Protein AF-A0AAW8F370-F1 (afdb_monomer_lite)

Organism: NCBI:txid58343

Foldseek 3Di:
DVVVVVVVVVVVVVLVVLLVVLVVLVDDPVVSVVLSVVVVVLVVVLVVCVVVVNPPDPDDSVVVVVVSVVVSSVVSNVPDDPDDPPD

pLDDT: mean 80.96, std 12.43, range [43.59, 96.19]

InterPro domains:
  IPR025996 HTH-type transcriptional regulator MT1864/Rv1816-like, C-terminal domain [PF13305] (5-72)
  IPR036271 Tetracyclin repressor-like, C-terminal domain superfamily [SSF48498] (5-76)

Secondary structure (DSSP, 8-state):
-HHHHHHHHHHHHHHHHHHHHHHTTT--HHHHHHHHHHHHHHHHHHHHHHHTTTT-SSS-HHHHHHHHHHHHHHHHHT---------

Radius of gyration: 15.57 Å; chains: 1; bounding box: 32×39×40 Å

Structure (mmCIF, N/CA/C/O backbone):
data_AF-A0AAW8F370-F1
#
_entry.id   AF-A0AAW8F370-F1
#
loop_
_atom_site.group_PDB
_atom_site.id
_atom_site.type_symbol
_atom_site.label_atom_id
_atom_site.label_alt_id
_atom_site.label_comp_id
_atom_site.label_asym_id
_atom_site.label_entity_id
_atom_site.label_seq_id
_atom_site.pdbx_PDB_ins_code
_atom_site.Cartn_x
_atom_site.Cartn_y
_atom_site.Cartn_z
_atom_site.occupancy
_atom_site.B_iso_or_equiv
_atom_site.auth_seq_id
_atom_site.auth_comp_id
_atom_site.auth_asym_id
_atom_site.auth_atom_id
_atom_site.pdbx_PDB_model_num
ATOM 1 N N . MET A 1 1 ? 18.534 23.239 -2.090 1.00 57.34 1 MET A N 1
ATOM 2 C CA . MET A 1 1 ? 17.531 23.918 -1.248 1.00 57.34 1 MET A CA 1
ATOM 3 C C . MET A 1 1 ? 16.214 24.198 -1.958 1.00 57.34 1 MET A C 1
ATOM 5 O O . MET A 1 1 ? 15.210 23.810 -1.394 1.00 57.34 1 MET A O 1
ATOM 9 N N . ALA A 1 2 ? 16.154 24.798 -3.159 1.00 59.94 2 ALA A N 1
ATOM 10 C CA . ALA A 1 2 ? 14.865 24.948 -3.867 1.00 59.94 2 ALA A CA 1
ATOM 11 C C . ALA A 1 2 ? 14.246 23.600 -4.304 1.00 59.94 2 ALA A C 1
ATOM 13 O O . ALA A 1 2 ? 13.052 23.405 -4.129 1.00 59.94 2 ALA A O 1
ATOM 14 N N . GLY A 1 3 ? 15.069 22.653 -4.779 1.00 61.53 3 GLY A N 1
ATOM 15 C CA . GLY A 1 3 ? 14.608 21.298 -5.119 1.00 61.53 3 GLY A CA 1
ATOM 16 C C . GLY A 1 3 ? 14.118 20.494 -3.909 1.00 61.53 3 GLY A C 1
ATOM 17 O O . GLY A 1 3 ? 13.117 19.804 -4.007 1.00 61.53 3 GLY A O 1
ATOM 18 N N . ASP A 1 4 ? 14.749 20.665 -2.741 1.00 68.62 4 ASP A N 1
ATOM 19 C CA . ASP A 1 4 ? 14.370 19.940 -1.517 1.00 68.62 4 ASP A CA 1
ATOM 20 C C . ASP A 1 4 ? 12.975 20.351 -1.007 1.00 68.62 4 ASP A C 1
ATOM 22 O O . ASP A 1 4 ? 12.233 19.538 -0.463 1.00 68.62 4 ASP A O 1
ATOM 26 N N . GLU A 1 5 ? 12.607 21.623 -1.187 1.00 71.00 5 GLU A N 1
ATOM 27 C CA . GLU A 1 5 ? 11.314 22.171 -0.769 1.00 71.00 5 GLU A CA 1
ATOM 28 C C . GLU A 1 5 ? 10.182 21.805 -1.744 1.00 71.00 5 GLU A C 1
ATOM 30 O O . GLU A 1 5 ? 9.050 21.552 -1.325 1.00 71.00 5 GLU A O 1
ATOM 35 N N . GLU A 1 6 ? 10.486 21.733 -3.041 1.00 69.19 6 GLU A N 1
ATOM 36 C CA . GLU A 1 6 ? 9.552 21.274 -4.072 1.00 69.19 6 GLU A CA 1
ATOM 37 C C . GLU A 1 6 ? 9.270 19.768 -3.936 1.00 69.19 6 GLU A C 1
ATOM 39 O O . GLU A 1 6 ? 8.104 19.368 -3.886 1.00 69.19 6 GLU A O 1
ATOM 44 N N . ASP A 1 7 ? 10.307 18.949 -3.734 1.00 63.22 7 ASP A N 1
ATOM 45 C CA . ASP A 1 7 ? 10.176 17.506 -3.484 1.00 63.22 7 ASP A CA 1
ATOM 46 C C . ASP A 1 7 ? 9.380 17.209 -2.205 1.00 63.22 7 ASP A C 1
ATOM 48 O O . ASP A 1 7 ? 8.557 16.282 -2.160 1.00 63.22 7 ASP A O 1
ATOM 52 N N . ARG A 1 8 ? 9.586 18.019 -1.156 1.00 68.25 8 ARG A N 1
ATOM 53 C CA . ARG A 1 8 ? 8.825 17.928 0.095 1.00 68.25 8 ARG A CA 1
ATOM 54 C C . ARG A 1 8 ? 7.347 18.238 -0.134 1.00 68.25 8 ARG A C 1
ATOM 56 O O . ARG A 1 8 ? 6.501 17.469 0.316 1.00 68.25 8 ARG A O 1
ATOM 63 N N . ARG A 1 9 ? 7.031 19.301 -0.880 1.00 67.75 9 ARG A N 1
ATOM 64 C CA . ARG A 1 9 ? 5.646 19.667 -1.217 1.00 67.75 9 ARG A CA 1
ATOM 65 C C . ARG A 1 9 ? 4.935 18.593 -2.034 1.00 67.75 9 ARG A C 1
ATOM 67 O O . ARG A 1 9 ? 3.822 18.221 -1.679 1.00 67.75 9 ARG A O 1
ATOM 74 N N . VAL A 1 10 ? 5.573 18.070 -3.081 1.00 70.94 10 VAL A N 1
ATOM 75 C CA . VAL A 1 10 ? 4.997 16.995 -3.912 1.00 70.94 10 VAL A CA 1
ATOM 76 C C . VAL A 1 10 ? 4.747 15.742 -3.069 1.00 70.94 10 VAL A C 1
ATOM 78 O O . VAL A 1 10 ? 3.701 15.099 -3.175 1.00 70.94 10 VAL A O 1
ATOM 81 N N . SER A 1 11 ? 5.681 15.421 -2.171 1.00 71.62 11 SER A N 1
ATOM 82 C CA . SER A 1 11 ? 5.534 14.304 -1.238 1.00 71.62 11 SER A CA 1
ATOM 83 C C . SER A 1 11 ? 4.391 14.493 -0.240 1.00 71.62 11 SER A C 1
ATOM 85 O O . SER A 1 11 ? 3.732 13.509 0.099 1.00 71.62 11 SER A O 1
ATOM 87 N N . GLU A 1 12 ? 4.176 15.717 0.246 1.00 75.00 12 GLU A N 1
ATOM 88 C CA . GLU A 1 12 ? 3.102 16.075 1.182 1.00 75.00 12 GLU A CA 1
ATOM 89 C C . GLU A 1 12 ? 1.730 16.061 0.512 1.00 75.00 12 GLU A C 1
ATOM 91 O O . GLU A 1 12 ? 0.786 15.509 1.071 1.00 75.00 12 GLU A O 1
ATOM 96 N N . GLU A 1 13 ? 1.624 16.586 -0.706 1.00 75.19 13 GLU A N 1
ATOM 97 C CA . GLU A 1 13 ? 0.376 16.615 -1.470 1.00 75.19 13 GLU A CA 1
ATOM 98 C C . GLU A 1 13 ? -0.096 15.193 -1.813 1.00 75.19 13 GLU A C 1
ATOM 100 O O . GLU A 1 13 ? -1.258 14.842 -1.601 1.00 75.19 13 GLU A O 1
ATOM 105 N N . ALA A 1 14 ? 0.832 14.320 -2.218 1.00 73.62 14 ALA A N 1
ATOM 106 C CA . ALA A 1 14 ? 0.550 12.900 -2.417 1.00 73.62 14 ALA A CA 1
ATOM 107 C C . ALA A 1 14 ? 0.130 12.194 -1.115 1.00 73.62 14 ALA A C 1
ATOM 109 O O . ALA A 1 14 ? -0.719 11.300 -1.138 1.00 73.62 14 ALA A O 1
ATOM 110 N N . LEU A 1 15 ? 0.707 12.589 0.027 1.00 74.50 15 LEU A N 1
ATOM 111 C CA . LEU A 1 15 ? 0.311 12.067 1.335 1.00 74.50 15 LEU A CA 1
ATOM 112 C C . LEU A 1 15 ? -1.109 12.509 1.701 1.00 74.50 15 LEU A C 1
ATOM 114 O O . LEU A 1 15 ? -1.874 11.708 2.229 1.00 74.50 15 LEU A O 1
ATOM 118 N N . GLN A 1 16 ? -1.465 13.759 1.406 1.00 77.19 16 GLN A N 1
ATOM 119 C CA . GLN A 1 16 ? -2.789 14.293 1.701 1.00 77.19 16 GLN A CA 1
ATOM 120 C C . GLN A 1 16 ? -3.869 13.585 0.881 1.00 77.19 16 GLN A C 1
ATOM 122 O O . GLN A 1 16 ? -4.853 13.127 1.452 1.00 77.19 16 GLN A O 1
ATOM 127 N N . VAL A 1 17 ? -3.641 13.377 -0.420 1.00 79.56 17 VAL A N 1
ATOM 128 C CA . VAL A 1 17 ? -4.550 12.586 -1.271 1.00 79.56 17 VAL A CA 1
ATOM 129 C C . VAL A 1 17 ? -4.743 11.172 -0.709 1.00 79.56 17 VAL A C 1
ATOM 131 O O . VAL A 1 17 ? -5.854 10.644 -0.705 1.00 79.56 17 VAL A O 1
ATOM 134 N N . LEU A 1 18 ? -3.675 10.560 -0.191 1.00 76.25 18 LEU A N 1
ATOM 135 C CA . LEU A 1 18 ? -3.740 9.247 0.448 1.00 76.25 18 LEU A CA 1
ATOM 136 C C . LEU A 1 18 ? -4.625 9.256 1.702 1.00 76.25 18 LEU A C 1
ATOM 138 O O . LEU A 1 18 ? -5.444 8.356 1.889 1.00 76.25 18 LEU A O 1
ATOM 142 N N . LEU A 1 19 ? -4.449 10.263 2.560 1.00 74.38 19 LEU A N 1
ATOM 143 C CA . LEU A 1 19 ? -5.224 10.436 3.788 1.00 74.38 19 LEU A CA 1
ATOM 144 C C . LEU A 1 19 ? -6.703 10.688 3.482 1.00 74.38 19 LEU A C 1
ATOM 146 O O . LEU A 1 19 ? -7.560 10.108 4.145 1.00 74.38 19 LEU A O 1
ATOM 150 N N . ASP A 1 20 ? -7.003 11.467 2.444 1.00 77.56 20 ASP A N 1
ATOM 151 C CA . ASP A 1 20 ? -8.373 11.753 2.015 1.00 77.56 20 ASP A CA 1
ATOM 152 C C . ASP A 1 20 ? -9.083 10.485 1.508 1.00 77.56 20 ASP A C 1
ATOM 154 O O . ASP A 1 20 ? -10.243 10.237 1.843 1.00 77.56 20 ASP A O 1
ATOM 158 N N . VAL A 1 21 ? -8.378 9.624 0.761 1.00 77.56 21 VAL A N 1
ATOM 159 C CA . VAL A 1 21 ? -8.900 8.308 0.350 1.00 77.56 21 VAL A CA 1
ATOM 160 C C . VAL A 1 21 ? -9.155 7.416 1.568 1.00 77.56 21 VAL A C 1
ATOM 162 O O . VAL A 1 21 ? -10.188 6.748 1.635 1.00 77.56 21 VAL A O 1
ATOM 165 N N . LEU A 1 22 ? -8.248 7.420 2.549 1.00 77.25 22 LEU A N 1
ATOM 166 C CA . LEU A 1 22 ? -8.379 6.630 3.778 1.00 77.25 22 LEU A CA 1
ATOM 167 C C . LEU A 1 22 ? -9.503 7.124 4.698 1.00 77.25 22 LEU A C 1
ATOM 169 O O . LEU A 1 22 ? -10.146 6.305 5.356 1.00 77.25 22 LEU A O 1
ATOM 173 N N . ALA A 1 23 ? -9.801 8.425 4.704 1.00 73.94 23 ALA A N 1
ATOM 174 C CA . ALA A 1 23 ? -10.926 8.990 5.448 1.00 73.94 23 ALA A CA 1
ATOM 175 C C . ALA A 1 23 ? -12.276 8.388 5.007 1.00 73.94 23 ALA A C 1
ATOM 177 O O . ALA A 1 23 ? -13.180 8.222 5.826 1.00 73.94 23 ALA A O 1
ATOM 178 N N . GLY A 1 24 ? -12.395 7.969 3.740 1.00 76.56 24 GLY A N 1
ATOM 179 C CA . GLY A 1 24 ? -13.577 7.282 3.210 1.00 76.56 24 GLY A CA 1
ATOM 180 C C . GLY A 1 24 ? -13.834 5.885 3.795 1.00 76.56 24 GLY A C 1
ATOM 181 O O . GLY A 1 24 ? -14.932 5.357 3.630 1.00 76.56 24 GLY A O 1
ATOM 182 N N . PHE A 1 25 ? -12.862 5.292 4.497 1.00 76.12 25 PHE A N 1
ATOM 183 C CA . PHE A 1 25 ? -12.991 3.963 5.108 1.00 76.12 25 PHE A CA 1
ATOM 184 C C . PHE A 1 25 ? -13.559 3.985 6.535 1.00 76.12 25 PHE A C 1
ATOM 186 O O . PHE A 1 25 ? -13.805 2.919 7.093 1.00 76.12 25 PHE A O 1
ATOM 193 N N . GLY A 1 26 ? -13.774 5.164 7.137 1.00 73.38 26 GLY A N 1
ATOM 194 C CA . GLY A 1 26 ? -14.299 5.268 8.506 1.00 73.38 26 GLY A CA 1
ATOM 195 C C . GLY A 1 26 ? -13.370 4.667 9.569 1.00 73.38 26 GLY A C 1
ATOM 196 O O . GLY A 1 26 ? -13.838 4.160 10.586 1.00 73.38 26 GLY A O 1
ATOM 197 N N . LEU A 1 27 ? -12.058 4.682 9.313 1.00 76.38 27 LEU A N 1
ATOM 198 C CA . LEU A 1 27 ? -11.045 4.132 10.212 1.00 76.38 27 LEU A CA 1
ATOM 199 C C . LEU A 1 27 ? -10.967 4.948 11.518 1.00 76.38 27 LEU A C 1
ATOM 201 O O . LEU A 1 27 ? -11.043 6.175 11.461 1.00 76.38 27 LEU A O 1
ATOM 205 N N . PRO A 1 28 ? -10.742 4.310 12.684 1.00 75.06 28 PRO A N 1
ATOM 206 C CA . PRO A 1 28 ? -10.394 5.026 13.913 1.00 75.06 28 PRO A CA 1
ATOM 207 C C . PRO A 1 28 ? -9.122 5.873 13.730 1.00 75.06 28 PRO A C 1
ATOM 209 O O . PRO A 1 28 ? -8.197 5.424 13.054 1.00 75.06 28 PRO A O 1
ATOM 212 N N . ASP A 1 29 ? -9.021 7.040 14.379 1.00 70.88 29 ASP A N 1
ATOM 213 C CA . ASP A 1 29 ? -7.906 7.998 14.205 1.00 70.88 29 ASP A CA 1
ATOM 214 C C . ASP A 1 29 ? -6.507 7.358 14.287 1.00 70.88 29 ASP A C 1
ATOM 216 O O . ASP A 1 29 ? -5.638 7.636 13.459 1.00 70.88 29 ASP A O 1
ATOM 220 N N . ALA A 1 30 ? -6.289 6.445 15.240 1.00 69.75 30 ALA A N 1
ATOM 221 C CA . ALA A 1 30 ? -5.011 5.745 15.401 1.00 69.75 30 ALA A CA 1
ATOM 222 C C . ALA A 1 30 ? -4.645 4.876 14.179 1.00 69.75 30 ALA A C 1
ATOM 224 O O . ALA A 1 30 ? -3.477 4.767 13.813 1.00 69.75 30 ALA A O 1
ATOM 225 N N . ARG A 1 31 ? -5.646 4.311 13.494 1.00 77.81 31 ARG A N 1
ATOM 226 C CA . ARG A 1 31 ? -5.475 3.431 12.329 1.00 77.81 31 ARG A CA 1
ATOM 227 C C . ARG A 1 31 ? -5.280 4.199 11.026 1.00 77.81 31 ARG A C 1
ATOM 229 O O . ARG A 1 31 ? -4.779 3.610 10.069 1.00 77.81 31 ARG A O 1
ATOM 236 N N . VAL A 1 32 ? -5.640 5.482 10.964 1.00 81.50 32 VAL A N 1
ATOM 237 C CA . VAL A 1 32 ? -5.453 6.309 9.758 1.00 81.50 32 VAL A CA 1
ATOM 238 C C . VAL A 1 32 ? -3.968 6.428 9.419 1.00 81.50 32 VAL A C 1
ATOM 240 O O . VAL A 1 32 ? -3.570 6.186 8.278 1.00 81.50 32 VAL A O 1
ATOM 243 N N . VAL A 1 33 ? -3.133 6.728 10.417 1.00 82.44 33 VAL A N 1
ATOM 244 C CA . VAL A 1 33 ? -1.683 6.882 10.226 1.00 82.44 33 VAL A CA 1
ATOM 245 C C . VAL A 1 33 ? -1.036 5.559 9.819 1.00 82.44 33 VAL A C 1
ATOM 247 O O . VAL A 1 33 ? -0.240 5.536 8.879 1.00 82.44 33 VAL A O 1
ATOM 250 N N . ASP A 1 34 ? -1.394 4.455 10.473 1.00 85.69 34 ASP A N 1
ATOM 251 C CA . ASP A 1 34 ? -0.852 3.133 10.144 1.00 85.69 34 ASP A CA 1
ATOM 252 C C . ASP A 1 34 ? -1.275 2.669 8.748 1.00 85.69 34 ASP A C 1
ATOM 254 O O . ASP A 1 34 ? -0.453 2.155 7.986 1.00 85.69 34 ASP A O 1
ATOM 258 N N . SER A 1 35 ? -2.525 2.930 8.363 1.00 86.12 35 SER A N 1
ATOM 259 C CA . SER A 1 35 ? -3.033 2.612 7.024 1.00 86.12 35 SER A CA 1
ATOM 260 C C . SER A 1 35 ? -2.336 3.449 5.948 1.00 86.12 35 SER A C 1
ATOM 262 O O . SER A 1 35 ? -1.940 2.917 4.909 1.00 86.12 35 SER A O 1
ATOM 264 N N . ALA A 1 36 ? -2.091 4.737 6.218 1.00 85.06 36 ALA A N 1
ATOM 265 C CA . ALA A 1 36 ? -1.335 5.614 5.326 1.00 85.06 36 ALA A CA 1
ATOM 266 C C . ALA A 1 36 ? 0.113 5.139 5.160 1.00 85.06 36 ALA A C 1
ATOM 268 O O . ALA A 1 36 ? 0.621 5.070 4.038 1.00 85.06 36 ALA A O 1
ATOM 269 N N . ARG A 1 37 ? 0.770 4.752 6.260 1.00 87.00 37 ARG A N 1
ATOM 270 C CA . ARG A 1 37 ? 2.124 4.180 6.230 1.00 87.00 37 ARG A CA 1
ATOM 271 C C . ARG A 1 37 ? 2.162 2.890 5.415 1.00 87.00 37 ARG A C 1
ATOM 273 O O . ARG A 1 37 ? 2.999 2.779 4.522 1.00 87.00 37 ARG A O 1
ATOM 280 N N . ALA A 1 38 ? 1.237 1.962 5.662 1.00 89.88 38 ALA A N 1
ATOM 281 C CA . ALA A 1 38 ? 1.159 0.691 4.945 1.00 89.88 38 ALA A CA 1
ATOM 282 C C . ALA A 1 38 ? 0.961 0.893 3.435 1.00 89.88 38 ALA A C 1
ATOM 284 O O . ALA A 1 38 ? 1.724 0.351 2.633 1.00 89.88 38 ALA A O 1
ATOM 285 N N . MET A 1 39 ? -0.012 1.723 3.048 1.00 89.81 39 MET A N 1
ATOM 286 C CA . MET A 1 39 ? -0.294 2.031 1.646 1.00 89.81 39 MET A CA 1
ATOM 287 C C . MET A 1 39 ? 0.912 2.695 0.965 1.00 89.81 39 MET A C 1
ATOM 289 O O . MET A 1 39 ? 1.322 2.267 -0.115 1.00 89.81 39 MET A O 1
ATOM 293 N N . ARG A 1 40 ? 1.545 3.689 1.606 1.00 87.81 40 ARG A N 1
ATOM 294 C CA . ARG A 1 40 ? 2.729 4.370 1.055 1.00 87.81 40 ARG A CA 1
ATOM 295 C C . ARG A 1 40 ? 3.900 3.411 0.855 1.00 87.81 40 ARG A C 1
ATOM 297 O O . ARG A 1 40 ? 4.516 3.428 -0.208 1.00 87.81 40 ARG A O 1
A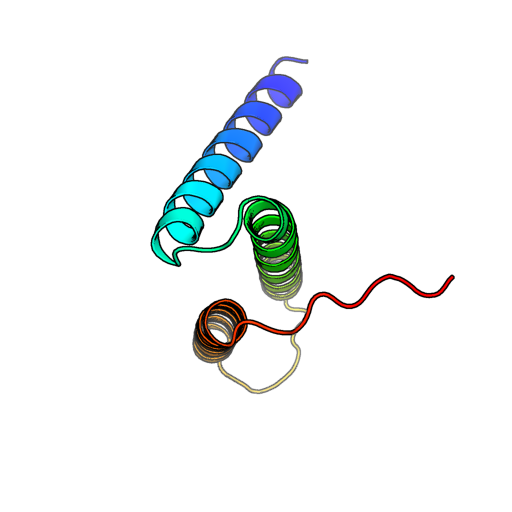TOM 304 N N . SER A 1 41 ? 4.204 2.579 1.851 1.00 92.31 41 SER A N 1
ATOM 305 C CA . SER A 1 41 ? 5.281 1.588 1.767 1.00 92.31 41 SER A CA 1
ATOM 306 C C . SER A 1 41 ? 5.035 0.576 0.650 1.00 92.31 41 SER A C 1
ATOM 308 O O . SER A 1 41 ? 5.951 0.283 -0.119 1.00 92.31 41 SER A O 1
ATOM 310 N N . ALA A 1 42 ? 3.801 0.084 0.527 1.00 94.12 42 ALA A N 1
ATOM 311 C CA . ALA A 1 42 ? 3.411 -0.855 -0.514 1.00 94.12 42 ALA A CA 1
ATOM 312 C C . ALA A 1 42 ? 3.555 -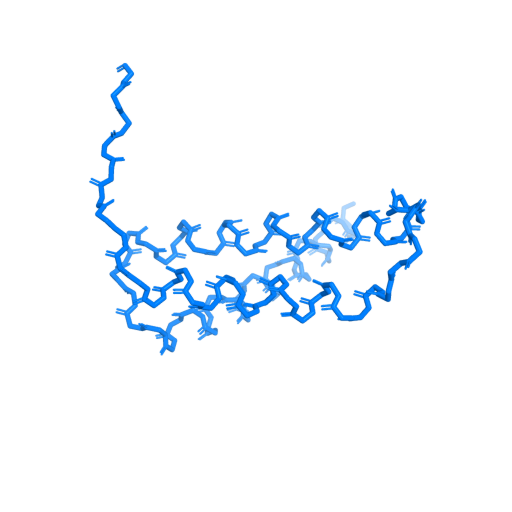0.254 -1.922 1.00 94.12 42 ALA A C 1
ATOM 314 O O . ALA A 1 42 ? 4.206 -0.853 -2.779 1.00 94.12 42 ALA A O 1
ATOM 315 N N . LEU A 1 43 ? 3.009 0.946 -2.148 1.00 91.19 43 LEU A N 1
ATOM 316 C CA . LEU A 1 43 ? 3.099 1.648 -3.433 1.00 91.19 43 LEU A CA 1
ATOM 317 C C . LEU A 1 43 ? 4.545 1.982 -3.802 1.00 91.19 43 LEU A C 1
ATOM 319 O O . LEU A 1 43 ? 4.970 1.720 -4.925 1.00 91.19 43 LEU A O 1
ATOM 323 N N . HIS A 1 44 ? 5.317 2.517 -2.852 1.00 89.88 44 HIS A N 1
ATOM 324 C CA . HIS A 1 44 ? 6.720 2.849 -3.078 1.00 89.88 44 HIS A CA 1
ATOM 325 C C . HIS A 1 44 ? 7.541 1.608 -3.444 1.00 89.88 44 HIS A C 1
ATOM 327 O O . HIS A 1 44 ? 8.300 1.639 -4.414 1.00 89.88 44 HIS A O 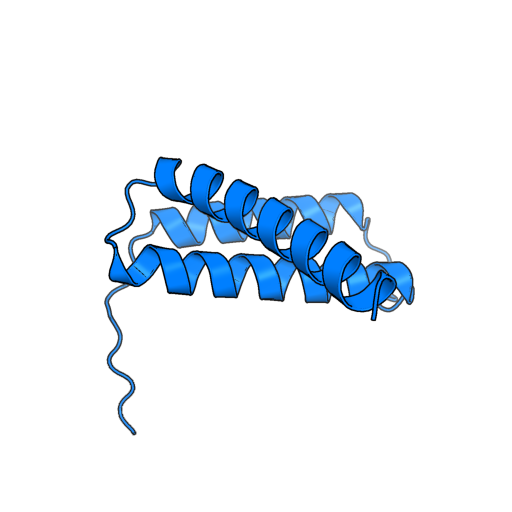1
ATOM 333 N N . GLY A 1 45 ? 7.360 0.502 -2.714 1.00 92.44 45 GLY A N 1
ATOM 334 C CA . GLY A 1 45 ? 8.018 -0.766 -3.023 1.00 92.44 45 GLY A CA 1
ATOM 335 C C . GLY A 1 45 ? 7.627 -1.301 -4.401 1.00 92.44 45 GLY A C 1
ATOM 336 O O . GLY A 1 45 ? 8.499 -1.704 -5.167 1.00 92.44 45 GLY A O 1
ATOM 337 N N . PHE A 1 46 ? 6.339 -1.240 -4.750 1.00 94.81 46 PHE A N 1
ATOM 338 C CA . PHE A 1 46 ? 5.848 -1.702 -6.047 1.00 94.81 46 PHE A CA 1
ATOM 339 C C . PHE A 1 46 ? 6.442 -0.897 -7.211 1.00 94.81 46 PHE A C 1
ATOM 341 O O . PHE A 1 46 ? 7.022 -1.485 -8.120 1.00 94.81 46 PHE A O 1
ATOM 348 N N . VAL A 1 47 ? 6.368 0.437 -7.154 1.00 90.19 47 VAL A N 1
ATOM 349 C CA . VAL A 1 47 ? 6.898 1.332 -8.199 1.00 90.19 47 VAL A CA 1
ATOM 350 C C . VAL A 1 47 ? 8.421 1.223 -8.312 1.00 90.19 47 VAL A C 1
ATOM 352 O O . VAL A 1 47 ? 8.961 1.239 -9.415 1.00 90.19 47 VAL A O 1
ATOM 355 N N . THR A 1 48 ? 9.131 1.058 -7.191 1.00 92.69 48 THR A N 1
ATOM 356 C CA . THR A 1 48 ? 10.590 0.855 -7.200 1.00 92.69 48 THR A CA 1
ATOM 357 C C . THR A 1 48 ? 10.964 -0.452 -7.905 1.00 92.69 48 THR A C 1
ATOM 359 O O . THR A 1 48 ? 11.897 -0.482 -8.712 1.00 92.69 48 THR A O 1
ATOM 362 N N . LEU A 1 49 ? 10.223 -1.534 -7.645 1.00 94.38 49 LEU A N 1
ATOM 363 C CA . LEU A 1 49 ? 10.420 -2.814 -8.328 1.00 94.38 49 LEU A CA 1
ATOM 364 C C . LEU A 1 49 ? 10.051 -2.724 -9.811 1.00 94.38 49 LEU A C 1
ATOM 366 O O . LEU A 1 49 ? 10.781 -3.248 -10.644 1.00 94.38 49 LEU A O 1
ATOM 370 N N . GLU A 1 50 ? 8.975 -2.030 -10.168 1.00 92.44 50 GLU A N 1
ATOM 371 C CA . GLU A 1 50 ? 8.588 -1.822 -11.566 1.00 92.44 50 GLU A CA 1
ATOM 372 C C . GLU A 1 50 ? 9.649 -1.025 -12.341 1.00 92.44 50 GLU A C 1
ATOM 374 O O . GLU A 1 50 ? 10.133 -1.481 -13.378 1.00 92.44 50 GLU A O 1
ATOM 379 N N . GLY A 1 51 ? 10.077 0.123 -11.808 1.00 91.25 51 GLY A N 1
ATOM 380 C CA . GLY A 1 51 ? 11.034 1.022 -12.461 1.00 91.25 51 GLY A CA 1
ATOM 381 C C . GLY A 1 51 ? 12.437 0.431 -12.623 1.00 91.25 51 GLY A C 1
ATOM 382 O O . GLY A 1 51 ? 13.170 0.813 -13.533 1.00 91.25 51 GLY A O 1
ATOM 383 N N . THR A 1 52 ? 12.806 -0.537 -11.782 1.00 94.00 52 THR A N 1
ATOM 384 C CA . THR A 1 52 ? 14.068 -1.291 -11.898 1.00 94.00 52 THR A CA 1
ATOM 385 C C . THR A 1 52 ? 13.920 -2.589 -12.695 1.00 94.00 52 THR A C 1
ATOM 387 O O . THR A 1 52 ? 14.872 -3.364 -12.795 1.00 94.00 52 THR A O 1
ATOM 390 N N . ASN A 1 53 ? 12.737 -2.843 -13.270 1.00 89.75 53 ASN A N 1
ATOM 391 C CA . ASN A 1 53 ? 12.365 -4.111 -13.896 1.00 89.75 53 ASN A CA 1
ATOM 392 C C . ASN A 1 53 ? 12.584 -5.320 -12.957 1.00 89.75 53 ASN A C 1
ATOM 394 O O . ASN A 1 53 ? 12.883 -6.423 -13.401 1.00 89.75 53 ASN A O 1
ATOM 398 N N . GLY A 1 54 ? 12.464 -5.131 -11.643 1.00 91.69 54 GLY A N 1
ATOM 399 C CA . GLY A 1 54 ? 12.831 -6.087 -10.597 1.00 91.69 54 GLY A CA 1
ATOM 400 C C . GLY A 1 54 ? 11.868 -7.261 -10.396 1.00 91.69 54 GLY A C 1
ATOM 401 O O . GLY A 1 54 ? 12.221 -8.204 -9.694 1.00 91.69 54 GLY A O 1
ATOM 402 N N . PHE A 1 55 ? 10.674 -7.256 -11.005 1.00 93.31 55 PHE A N 1
ATOM 403 C CA . PHE A 1 55 ? 9.707 -8.348 -10.822 1.00 93.31 55 PHE A CA 1
ATOM 404 C C . PHE A 1 55 ? 10.143 -9.667 -11.461 1.00 93.31 55 PHE A C 1
ATOM 406 O O . PHE A 1 55 ? 9.868 -10.714 -10.886 1.00 93.31 55 PHE A O 1
ATOM 413 N N . GLN A 1 56 ? 10.817 -9.630 -12.620 1.00 89.31 56 GLN A N 1
ATOM 414 C CA . GLN A 1 56 ? 11.486 -10.781 -13.261 1.00 89.31 56 GLN A CA 1
ATOM 415 C C . GLN A 1 56 ? 10.650 -12.085 -13.351 1.00 89.31 56 GLN A C 1
ATOM 417 O O . GLN A 1 56 ? 11.189 -13.184 -13.462 1.00 89.31 56 GLN A O 1
ATOM 422 N N . MET A 1 57 ? 9.319 -11.974 -13.330 1.00 89.81 57 MET A N 1
ATOM 423 C CA . MET A 1 57 ? 8.361 -13.078 -13.404 1.00 89.81 57 MET A CA 1
ATOM 424 C C . MET A 1 57 ? 7.449 -12.872 -14.621 1.00 89.81 57 MET A C 1
ATOM 426 O O . MET A 1 57 ? 7.098 -11.731 -14.922 1.00 89.81 57 MET A O 1
ATOM 430 N N . PRO A 1 58 ? 7.006 -13.943 -15.310 1.00 88.75 58 PRO A N 1
ATOM 431 C CA . PRO A 1 58 ? 6.153 -13.850 -16.496 1.00 88.75 58 PRO A CA 1
ATOM 432 C C . PRO A 1 58 ? 4.688 -13.593 -16.106 1.00 88.75 58 PRO A C 1
ATOM 434 O O . PRO A 1 58 ? 3.793 -14.397 -16.376 1.00 88.75 58 PRO A O 1
ATOM 437 N N . ARG A 1 59 ? 4.438 -12.487 -15.406 1.00 90.88 59 ARG A N 1
ATOM 438 C CA . ARG A 1 59 ? 3.110 -12.050 -14.977 1.00 90.88 59 ARG A CA 1
ATOM 439 C C . ARG A 1 59 ? 2.934 -10.580 -15.324 1.00 90.88 59 ARG A C 1
ATOM 441 O O . ARG A 1 59 ? 3.856 -9.790 -15.179 1.00 90.88 59 ARG A O 1
ATOM 448 N N . ASP A 1 60 ? 1.729 -10.235 -15.754 1.00 94.19 60 ASP A N 1
ATOM 449 C CA . ASP A 1 60 ? 1.359 -8.856 -16.040 1.00 94.19 60 ASP A CA 1
ATOM 450 C C . ASP A 1 60 ? 1.491 -7.961 -14.791 1.00 94.19 60 ASP A C 1
ATOM 452 O O . ASP A 1 60 ? 0.968 -8.281 -13.710 1.00 94.19 60 ASP A O 1
ATOM 456 N N . VAL A 1 61 ? 2.221 -6.854 -14.942 1.00 94.38 61 VAL A N 1
ATOM 457 C CA . VAL A 1 61 ? 2.531 -5.922 -13.847 1.00 94.38 61 VAL A CA 1
ATOM 458 C C . VAL A 1 61 ? 1.285 -5.139 -13.452 1.00 94.38 61 VAL A C 1
ATOM 460 O O . VAL A 1 61 ? 0.969 -5.065 -12.266 1.00 94.38 61 VAL A O 1
ATOM 463 N N . THR A 1 62 ? 0.502 -4.664 -14.423 1.00 93.06 62 THR A N 1
ATOM 464 C CA . THR A 1 62 ? -0.757 -3.946 -14.178 1.00 93.06 62 THR A CA 1
ATOM 465 C C . THR A 1 62 ? -1.735 -4.784 -13.354 1.00 93.06 62 THR A C 1
ATOM 467 O O . THR A 1 62 ? -2.298 -4.311 -12.367 1.00 93.06 62 THR A O 1
ATOM 470 N N . ARG A 1 63 ? -1.882 -6.073 -13.668 1.00 95.56 63 ARG A N 1
ATOM 471 C CA . ARG A 1 63 ? -2.686 -7.010 -12.873 1.00 95.56 63 ARG A CA 1
ATOM 472 C C . ARG A 1 63 ? -2.177 -7.139 -11.439 1.00 95.56 63 ARG A C 1
ATOM 474 O O . ARG A 1 63 ? -2.975 -7.276 -10.515 1.00 95.56 63 ARG A O 1
ATOM 481 N N . SER A 1 64 ? -0.862 -7.150 -11.252 1.00 95.62 64 SER A N 1
ATOM 482 C CA . SER A 1 64 ? -0.246 -7.263 -9.926 1.00 95.62 64 SER A CA 1
ATOM 483 C C . SER A 1 64 ? -0.441 -5.982 -9.110 1.00 95.62 64 SER A 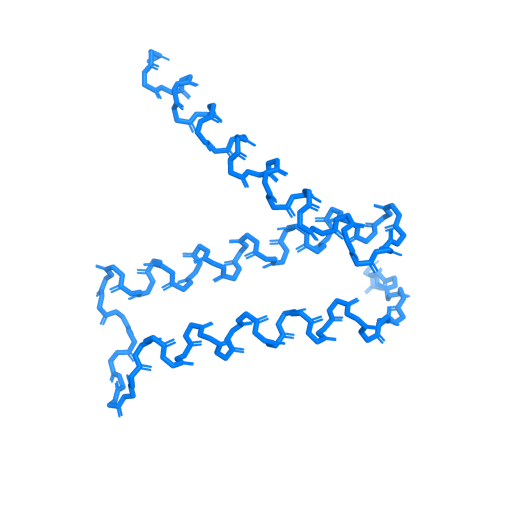C 1
ATOM 485 O O . SER A 1 64 ? -0.654 -6.061 -7.902 1.00 95.62 64 SER A O 1
ATOM 487 N N . PHE A 1 65 ? -0.474 -4.825 -9.775 1.00 94.38 65 PHE A N 1
ATOM 488 C CA . PHE A 1 65 ? -0.821 -3.546 -9.164 1.00 94.38 65 PHE A CA 1
ATOM 489 C C . PHE A 1 65 ? -2.281 -3.518 -8.693 1.00 94.38 65 PHE A C 1
ATOM 491 O O . PHE A 1 65 ? -2.541 -3.203 -7.535 1.00 94.38 65 PHE A O 1
ATOM 498 N N . HIS A 1 66 ? -3.234 -3.935 -9.535 1.00 94.75 66 HIS A N 1
ATOM 499 C CA . HIS A 1 66 ? -4.640 -4.045 -9.121 1.00 94.75 66 HIS A CA 1
ATOM 500 C C . HIS A 1 66 ? -4.814 -4.989 -7.928 1.00 94.75 66 HIS A C 1
ATOM 502 O O . HIS A 1 66 ? -5.468 -4.633 -6.953 1.00 94.75 66 HIS A O 1
ATOM 508 N N . PHE A 1 67 ? -4.148 -6.147 -7.958 1.00 96.19 67 PHE A N 1
ATOM 509 C CA . PHE A 1 67 ? -4.168 -7.086 -6.837 1.00 96.19 67 PHE A CA 1
ATOM 510 C C . PHE A 1 67 ? -3.638 -6.465 -5.533 1.00 96.19 67 PHE A C 1
ATOM 512 O O . PHE A 1 67 ? -4.211 -6.707 -4.471 1.00 96.19 67 PHE A O 1
ATOM 519 N N . LEU A 1 68 ? -2.572 -5.657 -5.597 1.00 95.62 68 LEU A N 1
ATOM 520 C CA . LEU A 1 68 ? -2.043 -4.939 -4.434 1.00 95.62 68 LEU A CA 1
ATOM 521 C C . LEU A 1 68 ? -3.090 -3.985 -3.843 1.00 95.62 68 LEU A C 1
ATOM 523 O O . LEU A 1 68 ? -3.334 -4.020 -2.637 1.00 95.62 68 LEU A O 1
ATOM 527 N N . ILE A 1 69 ? -3.715 -3.165 -4.692 1.00 91.75 69 ILE A N 1
ATOM 528 C CA . ILE A 1 69 ? -4.726 -2.184 -4.278 1.00 91.75 69 ILE A CA 1
ATOM 529 C C . ILE A 1 69 ? -5.938 -2.879 -3.654 1.00 91.75 69 ILE A C 1
ATOM 531 O O . ILE A 1 69 ? -6.316 -2.541 -2.533 1.00 91.75 69 ILE A O 1
ATOM 535 N N . ASP A 1 70 ? -6.497 -3.888 -4.324 1.00 93.31 70 ASP A N 1
ATOM 536 C CA . ASP A 1 70 ? -7.666 -4.623 -3.828 1.00 93.31 70 ASP A CA 1
ATOM 537 C C . ASP A 1 70 ? -7.379 -5.288 -2.472 1.00 93.31 70 ASP A C 1
ATOM 539 O O . ASP A 1 70 ? -8.219 -5.276 -1.570 1.00 93.31 70 ASP A O 1
ATOM 543 N N . THR A 1 71 ? -6.164 -5.819 -2.296 1.00 94.81 71 THR A N 1
ATOM 544 C CA . THR A 1 71 ? -5.733 -6.441 -1.035 1.00 94.81 71 THR A CA 1
ATOM 545 C C . THR A 1 71 ? -5.646 -5.421 0.101 1.00 94.81 71 THR A C 1
ATOM 547 O O . THR A 1 71 ? -6.086 -5.707 1.216 1.00 94.81 71 THR A O 1
ATOM 550 N N . LEU A 1 72 ? -5.108 -4.227 -0.163 1.00 91.31 72 LEU A N 1
ATOM 551 C CA . LEU A 1 72 ? -5.016 -3.156 0.835 1.00 91.31 72 LEU A CA 1
ATOM 552 C C . LEU A 1 72 ? -6.403 -2.640 1.230 1.00 91.31 72 LEU A C 1
ATOM 554 O O . LEU A 1 72 ? -6.689 -2.525 2.419 1.00 91.31 72 LEU A O 1
ATOM 558 N N . ILE A 1 73 ? -7.283 -2.414 0.251 1.00 88.19 73 ILE A N 1
ATOM 559 C CA . ILE A 1 73 ? -8.678 -2.002 0.474 1.00 88.19 73 ILE A CA 1
ATOM 560 C C . ILE A 1 73 ? -9.400 -3.019 1.365 1.00 88.19 73 ILE A C 1
ATOM 562 O O . ILE A 1 73 ? -9.984 -2.639 2.381 1.00 88.19 73 ILE A O 1
ATOM 566 N N . ALA A 1 74 ? -9.320 -4.308 1.025 1.00 89.88 74 ALA A N 1
ATOM 567 C CA . ALA A 1 74 ? -9.931 -5.367 1.824 1.00 89.88 74 ALA A CA 1
ATOM 568 C C . ALA A 1 74 ? -9.339 -5.428 3.244 1.00 89.88 74 ALA A C 1
ATOM 570 O O . ALA A 1 74 ? -10.076 -5.584 4.218 1.00 89.88 74 ALA A O 1
ATOM 571 N N . GLY A 1 75 ? -8.020 -5.259 3.379 1.00 89.19 75 GLY A N 1
ATOM 572 C CA . GLY A 1 75 ? -7.336 -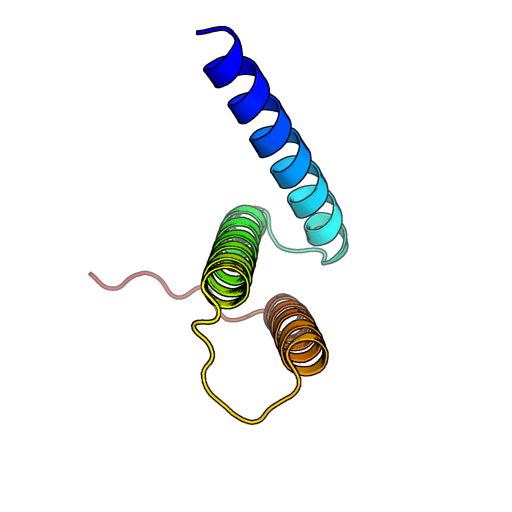5.229 4.673 1.00 89.19 75 GLY A CA 1
ATOM 573 C C . GLY A 1 75 ? -7.776 -4.066 5.566 1.00 89.19 75 GLY A C 1
ATOM 574 O O . GLY A 1 75 ? -7.990 -4.265 6.761 1.00 89.19 75 GLY A O 1
ATOM 575 N N . PHE A 1 76 ? -7.968 -2.872 4.998 1.00 86.88 76 PHE A N 1
ATOM 576 C CA . PHE A 1 76 ? -8.457 -1.707 5.743 1.00 86.88 76 PHE A CA 1
ATOM 577 C C . PHE A 1 76 ? -9.915 -1.867 6.192 1.00 86.88 76 PHE A C 1
ATOM 579 O O . PHE A 1 76 ? -10.267 -1.404 7.274 1.00 86.88 76 PHE A O 1
ATOM 586 N N . GLN A 1 77 ? -10.739 -2.576 5.415 1.00 84.94 77 GLN A N 1
ATOM 587 C CA . GLN A 1 77 ? -12.138 -2.865 5.754 1.00 84.94 77 GLN A CA 1
ATOM 588 C C . GLN A 1 77 ? -12.310 -3.965 6.812 1.00 84.94 77 GLN A C 1
ATOM 590 O O . GLN A 1 77 ? -13.314 -3.976 7.517 1.00 84.94 77 GLN A O 1
ATOM 595 N N . ALA A 1 78 ? -11.358 -4.895 6.929 1.00 84.12 78 ALA A N 1
ATOM 596 C CA . ALA A 1 78 ? -11.479 -6.085 7.779 1.00 84.12 78 ALA A CA 1
ATOM 597 C C . ALA A 1 78 ? -11.381 -5.821 9.297 1.00 84.12 78 ALA A C 1
ATOM 599 O O . ALA A 1 78 ? -11.479 -6.763 10.078 1.00 84.12 78 ALA A O 1
ATOM 600 N N . ASP A 1 79 ? -11.150 -4.570 9.699 1.00 70.88 79 ASP A N 1
ATOM 601 C CA . ASP A 1 79 ? -10.950 -4.117 11.078 1.00 70.88 79 ASP A CA 1
ATOM 602 C C . ASP A 1 79 ? -10.114 -5.058 11.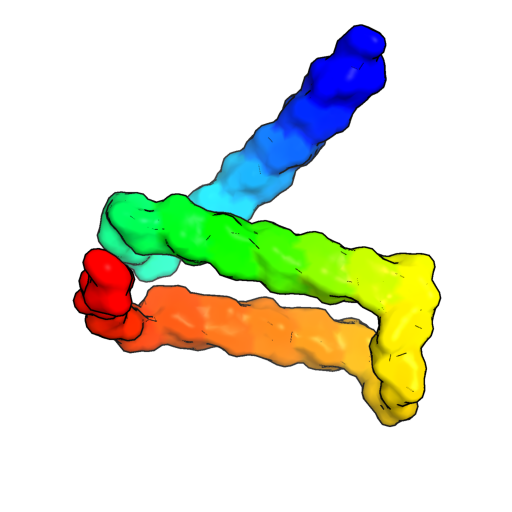975 1.00 70.88 79 ASP A C 1
ATOM 604 O O . ASP A 1 79 ? -10.615 -5.614 12.955 1.00 70.88 79 ASP A O 1
ATOM 608 N N . PRO A 1 80 ? -8.828 -5.296 11.645 1.00 66.94 80 PRO A N 1
ATOM 609 C CA . PRO A 1 80 ? -7.993 -6.194 12.430 1.00 66.94 80 PRO A CA 1
ATOM 610 C C . PRO A 1 80 ? -7.806 -5.685 13.870 1.00 66.94 80 PRO A C 1
ATOM 612 O O . PRO A 1 80 ? -7.655 -4.479 14.083 1.00 66.94 80 PRO A O 1
ATOM 615 N N . PRO A 1 81 ? -7.763 -6.596 14.862 1.00 63.69 81 PRO A N 1
ATOM 616 C CA . PRO A 1 81 ? -7.617 -6.220 16.262 1.00 63.69 81 PRO A CA 1
ATOM 617 C C . PRO A 1 81 ? -6.319 -5.444 16.478 1.00 63.69 81 PRO A C 1
ATOM 619 O O . PRO A 1 81 ? -5.284 -5.791 15.899 1.00 63.69 81 PRO A O 1
ATOM 622 N N . ASP A 1 82 ? -6.385 -4.422 17.332 1.00 69.44 82 ASP A N 1
ATOM 623 C CA . ASP A 1 82 ? -5.212 -3.685 17.791 1.00 69.44 82 ASP A CA 1
ATOM 624 C C . ASP A 1 82 ? -4.268 -4.657 18.509 1.00 69.44 82 ASP A C 1
ATOM 626 O O . ASP A 1 82 ? -4.560 -5.163 19.597 1.00 69.44 82 ASP A O 1
ATOM 630 N N . ARG A 1 83 ? -3.171 -5.012 17.835 1.00 70.94 83 ARG A N 1
ATOM 631 C CA . ARG A 1 83 ? -2.135 -5.864 18.406 1.00 70.94 83 ARG A CA 1
ATOM 632 C C . ARG A 1 83 ? -1.101 -4.944 19.021 1.00 70.94 83 ARG A C 1
ATOM 634 O O . ARG A 1 83 ? -0.254 -4.407 18.309 1.00 70.94 83 ARG A O 1
ATOM 641 N N . ALA A 1 84 ? -1.164 -4.810 20.342 1.00 58.03 84 ALA A N 1
ATOM 642 C CA . ALA A 1 84 ? -0.079 -4.216 21.098 1.00 58.03 84 ALA A CA 1
ATOM 643 C C . ALA A 1 84 ? 1.236 -4.907 20.705 1.00 58.03 84 ALA A C 1
ATOM 645 O O . ALA A 1 84 ? 1.309 -6.137 20.635 1.00 58.03 84 ALA A O 1
ATOM 646 N N . PHE A 1 85 ? 2.261 -4.110 20.413 1.00 51.53 85 PHE A N 1
ATOM 647 C CA . PHE A 1 85 ? 3.614 -4.621 20.243 1.00 51.53 85 PHE A CA 1
ATOM 648 C C . PHE A 1 85 ? 4.051 -5.204 21.593 1.00 51.53 85 PHE A C 1
ATOM 650 O O . PHE A 1 85 ? 4.349 -4.457 22.522 1.00 51.53 85 PHE A O 1
ATOM 657 N N . GLU A 1 86 ? 4.034 -6.529 21.729 1.00 44.50 86 GLU A N 1
ATOM 658 C CA . GLU A 1 86 ? 4.646 -7.211 22.868 1.00 44.50 86 GLU A CA 1
ATOM 659 C C . GLU A 1 86 ? 6.158 -7.250 22.620 1.00 44.50 86 GLU A C 1
ATOM 661 O O . GLU A 1 86 ? 6.664 -8.104 21.889 1.00 44.50 86 GLU A O 1
ATOM 666 N N . GLY A 1 87 ? 6.861 -6.255 23.159 1.00 43.59 87 GLY A N 1
ATOM 667 C CA . GLY A 1 87 ? 8.315 -6.116 23.106 1.00 43.59 87 GLY A CA 1
ATOM 668 C C . GLY A 1 87 ? 8.874 -5.702 24.453 1.00 43.59 87 GLY A C 1
ATOM 669 O O . GLY A 1 87 ? 8.207 -4.892 25.134 1.00 43.59 87 GLY A O 1
#

Sequence (87 aa):
MAGDEEDRRVSEEALQVLLDVLAGFGLPDARVVDSARAMRSALHGFVTLEGTNGFQMPRDVTRSFHFLIDTLIAGFQADPPDRAFEG